Protein AF-A0A0S2SKC4-F1 (afdb_monomer_lite)

Foldseek 3Di:
DDADPQLVVQLVVQLVVDPLFPDDDDPPDDPVRVVVRVVSSSVSSVVVCVVPPPPSRVNDDDDPPPPPPPPPPPPPDDDDD

Organism: NCBI:txid652

Radius of gyration: 21.06 Å; chains: 1; bounding box: 29×59×51 Å

Structure (mmCIF, N/CA/C/O backbone):
data_AF-A0A0S2SKC4-F1
#
_entry.id   AF-A0A0S2SKC4-F1
#
loop_
_atom_site.group_PDB
_atom_site.id
_atom_site.type_symbol
_atom_site.label_atom_id
_atom_site.label_alt_id
_atom_site.label_comp_id
_atom_site.label_asym_id
_atom_site.label_entity_id
_atom_site.label_seq_id
_atom_site.pdbx_PDB_ins_code
_atom_site.Cartn_x
_atom_site.Cartn_y
_atom_site.Cartn_z
_atom_site.occupancy
_atom_site.B_iso_or_equiv
_atom_site.auth_seq_id
_atom_site.auth_comp_id
_atom_site.auth_asym_id
_atom_site.auth_atom_id
_atom_site.pdbx_PDB_model_num
ATOM 1 N N . MET A 1 1 ? -3.942 11.651 1.372 1.00 60.59 1 MET A N 1
ATOM 2 C CA . MET A 1 1 ? -3.696 11.512 2.828 1.00 60.59 1 MET A CA 1
ATOM 3 C C . MET A 1 1 ? -2.509 10.587 3.044 1.00 60.59 1 MET A C 1
ATOM 5 O O . MET A 1 1 ? -2.410 9.594 2.335 1.00 60.59 1 MET A O 1
ATOM 9 N N . ALA A 1 2 ? -1.607 10.905 3.973 1.00 81.50 2 ALA A N 1
ATOM 10 C CA . ALA A 1 2 ? -0.500 10.014 4.319 1.00 81.50 2 ALA A CA 1
ATOM 11 C C . ALA A 1 2 ? -0.986 8.916 5.283 1.00 81.50 2 ALA A C 1
ATOM 13 O O . ALA A 1 2 ? -1.631 9.222 6.281 1.00 81.50 2 ALA A O 1
ATOM 14 N N . LEU A 1 3 ? -0.690 7.647 4.978 1.00 85.19 3 LEU A N 1
ATOM 15 C CA . LEU A 1 3 ? -1.016 6.514 5.854 1.00 85.19 3 LEU A CA 1
ATOM 16 C C . LEU A 1 3 ? -0.164 6.544 7.128 1.00 85.19 3 LEU A C 1
ATOM 18 O O . LEU A 1 3 ? 1.042 6.805 7.062 1.00 85.19 3 LEU A O 1
ATOM 22 N N . THR A 1 4 ? -0.757 6.187 8.268 1.00 89.38 4 THR A N 1
ATOM 23 C CA . THR A 1 4 ? -0.001 5.967 9.508 1.00 89.38 4 THR A CA 1
ATOM 24 C C . THR A 1 4 ? 0.943 4.771 9.363 1.00 89.38 4 THR A C 1
ATOM 26 O O . THR A 1 4 ? 0.789 3.915 8.484 1.00 89.38 4 THR A O 1
ATOM 29 N N . ARG A 1 5 ? 1.929 4.657 10.263 1.00 88.62 5 ARG A N 1
ATOM 30 C CA . ARG A 1 5 ? 2.862 3.518 10.270 1.00 88.62 5 ARG A CA 1
ATOM 31 C C . ARG A 1 5 ? 2.134 2.173 10.381 1.00 88.62 5 ARG A C 1
ATOM 33 O O . ARG A 1 5 ? 2.552 1.208 9.746 1.00 88.62 5 ARG A O 1
ATOM 40 N N . TYR A 1 6 ? 1.060 2.110 11.169 1.00 87.94 6 TYR A N 1
ATOM 41 C CA . TYR A 1 6 ? 0.256 0.900 11.335 1.00 87.94 6 TYR A CA 1
ATOM 42 C C . TYR A 1 6 ? -0.510 0.546 10.054 1.00 87.94 6 TYR A C 1
ATOM 44 O O . TYR A 1 6 ? -0.375 -0.565 9.549 1.00 87.94 6 TYR A O 1
ATOM 52 N N . GLN A 1 7 ? -1.209 1.514 9.458 1.00 89.31 7 GLN A N 1
ATOM 53 C CA . GLN A 1 7 ? -1.921 1.322 8.190 1.00 89.31 7 GLN A CA 1
ATOM 54 C C . GLN A 1 7 ? -0.984 0.868 7.071 1.00 89.31 7 GLN A C 1
ATOM 56 O O . GLN A 1 7 ? -1.298 -0.057 6.328 1.00 89.31 7 GLN A O 1
ATOM 61 N N . ARG A 1 8 ? 0.215 1.459 6.989 1.00 91.56 8 ARG A N 1
ATOM 62 C CA . ARG A 1 8 ? 1.229 1.048 6.014 1.00 91.56 8 ARG A CA 1
ATOM 63 C C . ARG A 1 8 ? 1.703 -0.388 6.242 1.00 91.56 8 ARG A C 1
ATOM 65 O O . ARG A 1 8 ? 1.915 -1.110 5.273 1.00 91.56 8 ARG A O 1
ATOM 72 N N . LYS A 1 9 ? 1.840 -0.829 7.499 1.00 90.50 9 LYS A N 1
ATOM 73 C CA . LYS A 1 9 ? 2.132 -2.239 7.805 1.00 90.50 9 LYS A CA 1
ATOM 74 C C . LYS A 1 9 ? 1.009 -3.165 7.337 1.00 90.50 9 LYS A C 1
ATOM 76 O O . LYS A 1 9 ? 1.325 -4.196 6.759 1.00 90.50 9 LYS A O 1
ATOM 81 N N . MET A 1 10 ? -0.260 -2.796 7.527 1.00 90.25 10 MET A N 1
ATOM 82 C CA . MET A 1 10 ? -1.393 -3.596 7.038 1.00 90.25 10 MET A CA 1
ATOM 83 C C . MET A 1 10 ? -1.401 -3.692 5.511 1.00 90.25 10 MET A C 1
ATOM 85 O O . MET A 1 10 ? -1.498 -4.789 4.973 1.00 90.25 10 MET A O 1
ATOM 89 N N . VAL A 1 11 ? -1.217 -2.570 4.811 1.00 91.94 11 VAL A N 1
ATOM 90 C CA . VAL A 1 11 ? -1.123 -2.547 3.342 1.00 91.94 11 VAL A CA 1
ATOM 91 C C . VAL A 1 11 ? 0.022 -3.438 2.856 1.00 91.94 11 VAL A C 1
ATOM 93 O O . VAL A 1 11 ? -0.183 -4.287 1.995 1.00 91.94 11 VAL A O 1
ATOM 96 N N . ASN A 1 12 ? 1.211 -3.318 3.453 1.00 92.44 12 ASN A N 1
ATOM 97 C CA . ASN A 1 12 ? 2.354 -4.165 3.105 1.00 92.44 12 ASN A CA 1
ATOM 98 C C . ASN A 1 12 ? 2.101 -5.649 3.394 1.00 92.44 12 ASN A C 1
ATOM 100 O O . ASN A 1 12 ? 2.513 -6.497 2.607 1.00 92.44 12 ASN A O 1
ATOM 104 N N . TYR A 1 13 ? 1.425 -5.964 4.501 1.00 92.06 13 TYR A N 1
ATOM 105 C CA . TYR A 1 13 ? 1.041 -7.333 4.827 1.00 92.06 13 TYR A CA 1
ATOM 106 C C . TYR A 1 13 ? 0.109 -7.907 3.755 1.00 92.06 13 TYR A C 1
ATOM 108 O O . TYR A 1 13 ? 0.358 -8.998 3.253 1.00 92.06 13 TYR A O 1
ATOM 116 N N . VAL A 1 14 ? -0.910 -7.157 3.332 1.00 91.44 14 VAL A N 1
ATOM 117 C CA . VAL A 1 14 ? -1.820 -7.598 2.264 1.00 91.44 14 VAL A CA 1
ATOM 118 C C . VAL A 1 14 ? -1.071 -7.772 0.942 1.00 91.44 14 VAL A C 1
ATOM 120 O O . VAL A 1 14 ? -1.204 -8.814 0.309 1.00 91.44 14 VAL A O 1
ATOM 123 N N . LYS A 1 15 ? -0.200 -6.825 0.571 1.00 92.75 15 LYS A N 1
ATOM 124 C CA . LYS A 1 15 ? 0.632 -6.919 -0.644 1.00 92.75 15 LYS A CA 1
ATOM 125 C C . LYS A 1 15 ? 1.544 -8.143 -0.676 1.00 92.75 15 LYS A C 1
ATOM 127 O O . LYS A 1 15 ? 1.870 -8.619 -1.757 1.00 92.75 15 LYS A O 1
ATOM 132 N N . ALA A 1 16 ? 1.997 -8.611 0.485 1.00 89.62 16 ALA A N 1
ATOM 133 C CA . ALA A 1 16 ? 2.862 -9.780 0.590 1.00 89.62 16 ALA A CA 1
ATOM 134 C C . ALA A 1 16 ? 2.087 -11.105 0.518 1.00 89.62 16 ALA A C 1
ATOM 136 O O . ALA A 1 16 ? 2.638 -12.097 0.051 1.00 89.62 16 ALA A O 1
ATOM 137 N N . ASN A 1 17 ? 0.832 -11.124 0.974 1.00 89.44 17 ASN A N 1
ATOM 138 C CA . ASN A 1 17 ? 0.035 -12.350 1.098 1.00 89.44 17 ASN A CA 1
ATOM 139 C C . ASN A 1 17 ? -1.011 -12.524 -0.010 1.00 89.44 17 ASN A C 1
ATOM 141 O O . ASN A 1 17 ? -1.595 -13.596 -0.137 1.00 89.44 17 ASN A O 1
ATOM 145 N N . MET A 1 18 ? -1.263 -11.490 -0.811 1.00 87.69 18 MET A N 1
ATOM 146 C CA . MET A 1 18 ? -2.237 -11.527 -1.894 1.00 87.69 18 MET A CA 1
ATOM 147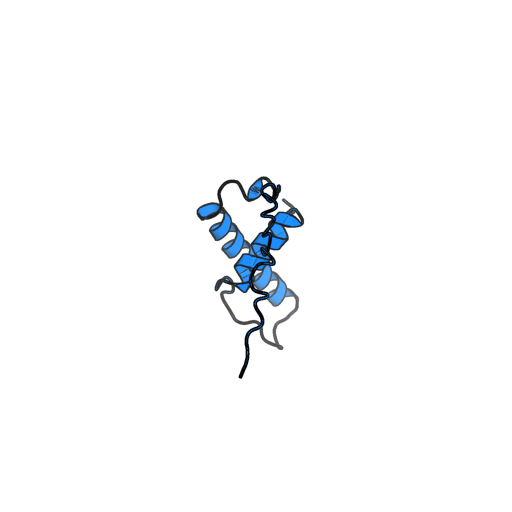 C C . MET A 1 18 ? -1.657 -11.022 -3.216 1.00 87.69 18 MET A C 1
ATOM 149 O O . MET A 1 18 ? -0.721 -10.217 -3.221 1.00 87.69 18 MET A O 1
ATOM 153 N N . PRO A 1 19 ? -2.236 -11.438 -4.358 1.00 86.31 19 PRO A N 1
ATOM 154 C CA . PRO A 1 19 ? -1.839 -10.950 -5.673 1.00 86.31 19 PRO A CA 1
ATOM 155 C C . PRO A 1 19 ? -2.328 -9.507 -5.897 1.00 86.31 19 PRO A C 1
ATOM 157 O O . PRO A 1 19 ? -3.283 -9.258 -6.625 1.00 86.31 19 PRO A O 1
ATOM 160 N N . CYS A 1 20 ? -1.671 -8.537 -5.258 1.00 86.94 20 CYS A N 1
ATOM 161 C CA . CYS A 1 20 ? -1.950 -7.106 -5.439 1.00 86.94 20 CYS A CA 1
ATOM 162 C C . CYS A 1 20 ? -1.198 -6.497 -6.633 1.00 86.94 20 CYS A C 1
ATOM 164 O O . CYS A 1 20 ? -1.556 -5.427 -7.116 1.00 86.94 20 CYS A O 1
ATOM 166 N N . TYR A 1 21 ? -0.137 -7.159 -7.094 1.00 86.50 21 TYR A N 1
ATOM 167 C CA . TYR A 1 21 ? 0.691 -6.697 -8.201 1.00 86.50 21 TYR A CA 1
ATOM 168 C C . TYR A 1 21 ? 0.151 -7.218 -9.534 1.00 86.50 21 TYR A C 1
ATOM 170 O O . TYR A 1 21 ? 0.163 -8.422 -9.778 1.00 86.50 21 TYR A O 1
ATOM 178 N N . ALA A 1 22 ? -0.247 -6.311 -10.430 1.00 80.75 22 ALA A N 1
ATOM 179 C CA . ALA A 1 22 ? -0.719 -6.674 -11.770 1.00 80.75 22 ALA A CA 1
ATOM 180 C C . ALA A 1 22 ? 0.378 -7.307 -12.649 1.00 80.75 22 ALA A C 1
ATOM 182 O O . ALA A 1 22 ? 0.088 -8.060 -13.575 1.00 80.75 22 ALA A O 1
ATOM 183 N N . LYS A 1 23 ? 1.651 -6.992 -12.377 1.00 84.06 23 LYS A N 1
ATOM 184 C CA . LYS A 1 23 ? 2.823 -7.510 -13.096 1.00 84.06 23 LYS A CA 1
ATOM 185 C C . LYS A 1 23 ? 3.947 -7.833 -12.116 1.00 84.06 23 LYS A C 1
ATOM 187 O O . LYS A 1 23 ? 4.093 -7.177 -11.085 1.00 84.06 23 LYS A O 1
ATOM 192 N N . ARG A 1 24 ? 4.785 -8.818 -12.452 1.00 83.62 24 ARG A N 1
ATOM 193 C CA . ARG A 1 24 ? 5.965 -9.172 -11.648 1.00 83.62 24 ARG A CA 1
ATOM 194 C C . ARG A 1 24 ? 7.065 -8.125 -11.832 1.00 83.62 24 ARG A C 1
ATOM 196 O O . ARG A 1 24 ? 7.374 -7.727 -12.953 1.00 83.62 24 ARG A O 1
ATOM 203 N N . ARG A 1 25 ? 7.701 -7.713 -10.733 1.00 84.62 25 ARG A N 1
ATOM 204 C CA . ARG A 1 25 ? 8.882 -6.836 -10.785 1.00 84.62 25 ARG A CA 1
ATOM 205 C C . ARG A 1 25 ? 10.032 -7.552 -11.500 1.00 84.62 25 ARG A C 1
ATOM 207 O O . ARG A 1 25 ? 10.312 -8.711 -11.202 1.00 84.62 25 ARG A O 1
ATOM 214 N N . HIS A 1 26 ? 10.723 -6.848 -12.394 1.00 87.25 26 HIS A N 1
ATOM 215 C CA . HIS A 1 26 ? 11.894 -7.357 -13.114 1.00 87.25 26 HIS A CA 1
ATOM 216 C C . HIS A 1 26 ? 13.042 -6.339 -13.116 1.00 87.25 26 HIS A C 1
ATOM 218 O O . HIS A 1 26 ? 12.837 -5.137 -12.938 1.00 87.25 26 HIS A O 1
ATOM 224 N N . LYS A 1 27 ? 14.273 -6.829 -13.325 1.00 85.19 27 LYS A N 1
ATOM 225 C CA . LYS A 1 27 ? 15.521 -6.048 -13.208 1.00 85.19 27 LYS A CA 1
ATOM 226 C C . LYS A 1 27 ? 15.576 -4.832 -14.148 1.00 85.19 27 LYS A C 1
ATOM 228 O O . LYS A 1 27 ? 16.145 -3.815 -13.771 1.00 85.19 27 LYS A O 1
ATOM 233 N N . GLY A 1 28 ? 14.960 -4.929 -15.329 1.00 89.19 28 GLY A N 1
ATOM 234 C CA . GLY A 1 28 ? 14.930 -3.859 -16.338 1.00 89.19 28 GLY A CA 1
ATOM 235 C C . GLY A 1 28 ? 13.937 -2.718 -16.082 1.00 89.19 28 GLY A C 1
ATOM 236 O O . GLY A 1 28 ? 13.929 -1.760 -16.840 1.00 89.19 28 GLY A O 1
ATOM 237 N N . MET A 1 29 ? 13.103 -2.804 -15.044 1.00 91.00 29 MET A N 1
ATOM 238 C CA . MET A 1 29 ? 12.071 -1.801 -14.780 1.00 91.00 29 MET A CA 1
ATOM 239 C C . MET A 1 29 ? 12.695 -0.505 -14.237 1.00 91.00 29 MET A C 1
ATOM 241 O O . MET A 1 29 ? 13.488 -0.532 -13.281 1.00 91.00 29 MET A O 1
ATOM 245 N N . THR A 1 30 ? 12.326 0.634 -14.816 1.00 93.00 30 THR A N 1
ATOM 246 C CA . THR A 1 30 ? 12.774 1.963 -14.387 1.00 93.00 30 THR A CA 1
ATOM 247 C C . THR A 1 30 ? 12.267 2.291 -12.981 1.00 93.00 30 THR A C 1
ATOM 249 O O . THR A 1 30 ? 11.344 1.669 -12.447 1.00 93.00 30 THR A O 1
ATOM 252 N N . LYS A 1 31 ? 12.881 3.287 -12.331 1.00 91.50 31 LYS A N 1
ATOM 253 C CA . LYS A 1 31 ? 12.439 3.739 -11.002 1.00 91.50 31 LYS A CA 1
ATOM 254 C C . LYS A 1 31 ? 10.994 4.257 -11.027 1.00 91.50 31 LYS A C 1
ATOM 256 O O . LYS A 1 31 ? 10.270 4.034 -10.060 1.00 91.50 31 LYS A O 1
ATOM 261 N N . ALA A 1 32 ? 10.592 4.916 -12.115 1.00 91.38 32 ALA A N 1
ATOM 262 C CA . ALA A 1 32 ? 9.241 5.438 -12.298 1.00 91.38 32 ALA A CA 1
ATOM 263 C C . ALA A 1 32 ? 8.214 4.304 -12.408 1.00 91.38 32 ALA A C 1
ATOM 265 O O . ALA A 1 32 ? 7.274 4.264 -11.623 1.00 91.38 32 ALA A O 1
ATOM 266 N N . GLU A 1 33 ? 8.461 3.321 -13.274 1.00 89.38 33 GLU A N 1
ATOM 267 C CA . GLU A 1 33 ? 7.573 2.161 -13.437 1.00 89.38 33 GLU A CA 1
ATOM 268 C C . GLU A 1 33 ? 7.443 1.343 -12.148 1.00 89.38 33 GLU A C 1
ATOM 270 O O . GLU A 1 33 ? 6.353 0.910 -11.787 1.00 89.38 33 GLU A O 1
ATOM 275 N N . ARG A 1 34 ? 8.541 1.161 -11.397 1.00 89.81 34 ARG A N 1
ATOM 276 C CA . ARG A 1 34 ? 8.477 0.485 -10.090 1.00 89.81 34 ARG A CA 1
ATOM 277 C C . ARG A 1 34 ? 7.583 1.231 -9.111 1.00 89.81 34 ARG A C 1
ATOM 279 O O . ARG A 1 34 ? 6.874 0.587 -8.347 1.00 89.81 34 ARG A O 1
ATOM 286 N N . ARG A 1 35 ? 7.663 2.562 -9.108 1.00 91.31 35 ARG A N 1
ATOM 287 C CA . ARG A 1 35 ? 6.856 3.406 -8.231 1.00 91.31 35 ARG A CA 1
ATOM 288 C C . ARG A 1 35 ? 5.382 3.325 -8.613 1.00 91.31 35 ARG A C 1
ATOM 290 O O . ARG A 1 35 ? 4.563 3.127 -7.729 1.00 91.31 35 ARG A O 1
ATOM 297 N N . GLU A 1 36 ? 5.063 3.426 -9.898 1.00 91.69 36 GLU A N 1
ATOM 298 C CA . GLU A 1 36 ? 3.689 3.307 -10.387 1.00 91.69 36 GLU A CA 1
ATOM 299 C C . GLU A 1 36 ? 3.095 1.931 -10.055 1.00 91.69 36 GLU A C 1
ATOM 301 O O . GLU A 1 36 ? 1.984 1.835 -9.540 1.00 91.69 36 GLU A O 1
ATOM 306 N N . LEU A 1 37 ? 3.868 0.861 -10.257 1.00 90.81 37 LEU A N 1
ATOM 307 C CA . LEU A 1 37 ? 3.454 -0.496 -9.911 1.00 90.81 37 LEU A CA 1
ATOM 308 C C . LEU A 1 37 ? 3.199 -0.653 -8.401 1.00 90.81 37 LEU A C 1
ATOM 310 O O . LEU A 1 37 ? 2.239 -1.309 -7.997 1.00 90.81 37 LEU A O 1
ATOM 314 N N . ASP A 1 38 ? 4.052 -0.059 -7.561 1.00 90.75 38 ASP A N 1
ATOM 315 C CA . ASP A 1 38 ? 3.862 -0.059 -6.110 1.00 90.75 38 ASP A CA 1
ATOM 316 C C . ASP A 1 38 ? 2.635 0.775 -5.692 1.00 90.75 38 ASP A C 1
ATOM 318 O O . ASP A 1 38 ? 1.902 0.337 -4.808 1.00 90.75 38 ASP A O 1
ATOM 322 N N . GLU A 1 39 ? 2.364 1.914 -6.341 1.00 91.69 39 GLU A N 1
ATOM 323 C CA . GLU A 1 39 ? 1.171 2.746 -6.102 1.00 91.69 39 GLU A CA 1
ATOM 324 C C . GLU A 1 39 ? -0.126 2.023 -6.514 1.00 91.69 39 GLU A C 1
ATOM 326 O O . GLU A 1 39 ? -1.112 2.049 -5.773 1.00 91.69 39 GLU A O 1
ATOM 331 N N . GLN A 1 40 ? -0.119 1.303 -7.641 1.00 92.00 40 GLN A N 1
ATOM 332 C CA . GLN A 1 40 ? -1.239 0.450 -8.057 1.00 92.00 40 GLN A CA 1
ATOM 333 C C . GLN A 1 40 ? -1.494 -0.673 -7.043 1.00 92.00 40 GLN A C 1
ATOM 335 O O . GLN A 1 40 ? -2.633 -0.885 -6.621 1.00 92.00 40 GLN A O 1
ATOM 340 N N . ALA A 1 41 ? -0.436 -1.365 -6.607 1.00 92.50 41 ALA A N 1
ATOM 341 C CA . ALA A 1 41 ? -0.546 -2.434 -5.619 1.00 92.50 41 ALA A CA 1
ATOM 342 C C . ALA A 1 41 ? -1.025 -1.919 -4.252 1.00 92.50 41 ALA A C 1
ATOM 344 O O . ALA A 1 41 ? -1.817 -2.592 -3.590 1.00 92.50 41 ALA A O 1
ATOM 345 N N . ASP A 1 42 ? -0.590 -0.723 -3.841 1.00 93.31 42 ASP A N 1
ATOM 346 C CA . ASP A 1 42 ? -1.105 -0.049 -2.648 1.00 93.31 42 ASP A CA 1
ATOM 347 C C . ASP A 1 42 ? -2.616 0.201 -2.786 1.00 93.31 42 ASP A C 1
ATOM 349 O O . ASP A 1 42 ? -3.367 -0.092 -1.857 1.00 93.31 42 ASP A O 1
ATOM 353 N N . GLY A 1 43 ? -3.085 0.669 -3.948 1.00 92.19 43 GLY A N 1
ATOM 354 C CA . GLY A 1 43 ? -4.510 0.865 -4.234 1.00 92.19 43 GLY A CA 1
ATOM 355 C C . GLY A 1 43 ? -5.340 -0.412 -4.076 1.00 92.19 43 GLY A C 1
ATOM 356 O O . GLY A 1 43 ? -6.351 -0.409 -3.373 1.00 92.19 43 GLY A O 1
ATOM 357 N N . VAL A 1 44 ? -4.882 -1.520 -4.665 1.00 93.75 44 VAL A N 1
ATOM 358 C CA . VAL A 1 44 ? -5.558 -2.828 -4.567 1.00 93.75 44 VAL A CA 1
ATOM 359 C C . VAL A 1 44 ? -5.593 -3.331 -3.124 1.00 93.75 44 VAL A C 1
ATOM 361 O O . VAL A 1 44 ? -6.635 -3.778 -2.645 1.00 93.75 44 VAL A O 1
ATOM 364 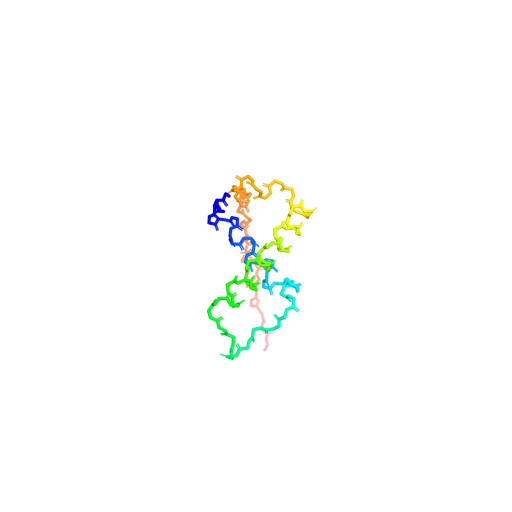N N . ALA A 1 45 ? -4.474 -3.230 -2.405 1.00 93.38 45 ALA A N 1
ATOM 365 C CA . ALA A 1 45 ? -4.398 -3.643 -1.009 1.00 93.38 45 ALA A CA 1
ATOM 366 C C . ALA A 1 45 ? -5.313 -2.803 -0.105 1.00 93.38 45 ALA A C 1
ATOM 368 O O . ALA A 1 45 ? -6.000 -3.355 0.753 1.00 93.38 45 ALA A O 1
ATOM 369 N N . MET A 1 46 ? -5.371 -1.484 -0.317 1.00 92.69 46 MET A N 1
ATOM 370 C CA . MET A 1 46 ? -6.283 -0.604 0.417 1.00 92.69 46 MET A CA 1
ATOM 371 C C . MET A 1 46 ? -7.750 -0.922 0.117 1.00 92.69 46 MET A C 1
ATOM 373 O O . MET A 1 46 ? -8.540 -0.997 1.051 1.00 92.69 46 MET A O 1
ATOM 377 N N . ALA A 1 47 ? -8.107 -1.171 -1.146 1.00 92.94 47 ALA A N 1
ATOM 378 C CA . ALA A 1 47 ? -9.471 -1.546 -1.522 1.00 92.94 47 ALA A CA 1
ATOM 379 C C . ALA A 1 47 ? -9.898 -2.876 -0.884 1.00 92.94 47 ALA A C 1
ATOM 381 O O . ALA A 1 47 ? -11.039 -3.024 -0.443 1.00 92.94 47 ALA A O 1
ATOM 382 N N . TRP A 1 48 ? -8.976 -3.839 -0.790 1.00 93.12 48 TRP A N 1
ATOM 383 C CA . TRP A 1 48 ? -9.243 -5.074 -0.064 1.00 93.12 48 TRP A CA 1
ATOM 384 C C . TRP A 1 48 ? -9.469 -4.807 1.424 1.00 93.12 48 TRP A C 1
ATOM 386 O O . TRP A 1 48 ? -10.480 -5.249 1.958 1.00 93.12 48 TRP A O 1
ATOM 396 N N . LEU A 1 49 ? -8.589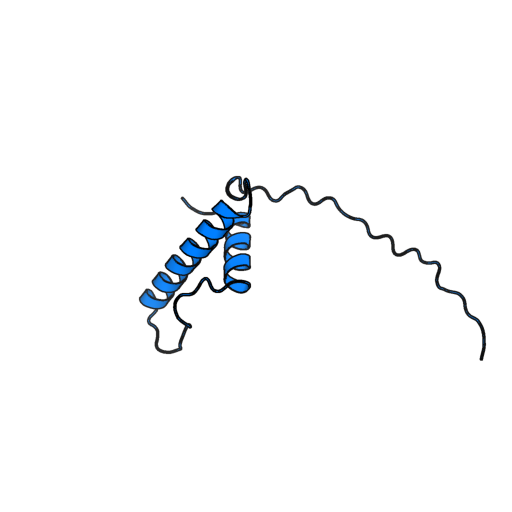 -4.034 2.071 1.00 91.94 49 LEU A N 1
ATOM 397 C CA . LEU A 1 49 ? -8.726 -3.676 3.487 1.00 91.94 49 LEU A CA 1
ATOM 398 C C . LEU A 1 49 ? -10.034 -2.930 3.774 1.00 91.94 49 LEU A C 1
ATOM 400 O O . LEU A 1 49 ? -10.687 -3.224 4.769 1.00 91.94 49 LEU A O 1
ATOM 404 N N . ASP A 1 50 ? -10.445 -2.016 2.893 1.00 91.00 50 ASP A N 1
ATOM 405 C CA . ASP A 1 50 ? -11.718 -1.297 3.001 1.00 91.00 50 ASP A CA 1
ATOM 406 C C . ASP A 1 50 ? -12.923 -2.245 2.969 1.00 91.00 50 ASP A C 1
ATOM 408 O O . ASP A 1 50 ? -13.918 -1.998 3.649 1.00 91.00 50 ASP A O 1
ATOM 412 N N . LYS A 1 51 ? -12.827 -3.344 2.213 1.00 90.00 51 LYS A N 1
ATOM 413 C CA . LYS A 1 51 ? -13.882 -4.356 2.118 1.00 90.00 51 LYS A CA 1
ATOM 414 C C . LYS A 1 51 ? -13.868 -5.346 3.285 1.00 90.00 51 LYS A C 1
ATOM 416 O O . LYS A 1 51 ? -14.934 -5.776 3.716 1.00 90.00 51 LYS A O 1
ATOM 421 N N . THR A 1 52 ? -12.692 -5.770 3.745 1.00 87.44 52 THR A N 1
ATOM 422 C CA . THR A 1 52 ? -12.553 -6.938 4.635 1.00 87.44 52 THR A CA 1
ATOM 423 C C . THR A 1 52 ? -12.244 -6.601 6.079 1.00 87.44 52 THR A C 1
ATOM 425 O O . THR A 1 52 ? -12.573 -7.396 6.957 1.00 87.44 52 THR A O 1
ATOM 428 N N . VAL A 1 53 ? -11.620 -5.454 6.351 1.00 86.00 53 VAL A N 1
ATOM 429 C CA . VAL A 1 53 ? -11.206 -5.079 7.703 1.00 86.00 53 VAL A CA 1
ATOM 430 C C . VAL A 1 53 ? -11.941 -3.815 8.134 1.00 86.00 53 VAL A C 1
ATOM 432 O O . VAL A 1 53 ? -11.491 -2.702 7.854 1.00 86.00 53 VAL A O 1
ATOM 435 N N . PRO A 1 54 ? -13.061 -3.947 8.863 1.00 81.94 54 PRO A N 1
ATOM 436 C CA . PRO A 1 54 ? -13.759 -2.799 9.417 1.00 81.94 54 PRO A CA 1
ATOM 437 C C . PRO A 1 54 ? -12.805 -1.911 10.220 1.00 81.94 54 PRO A C 1
ATOM 439 O O . PRO A 1 54 ? -11.969 -2.404 10.977 1.00 81.94 54 PRO A O 1
ATOM 442 N N . ARG A 1 55 ? -12.944 -0.588 10.074 1.00 82.25 55 ARG A N 1
ATOM 443 C CA . ARG A 1 55 ? -12.242 0.415 10.899 1.00 82.25 55 ARG A CA 1
ATOM 444 C C . ARG A 1 55 ? -10.707 0.415 10.784 1.00 82.25 55 ARG A C 1
ATOM 446 O O . ARG A 1 55 ? -10.048 1.140 11.523 1.00 82.25 55 ARG A O 1
ATOM 453 N N . TRP A 1 56 ? -10.099 -0.292 9.824 1.00 86.12 56 TRP A N 1
ATOM 454 C CA . TRP A 1 56 ? -8.633 -0.296 9.647 1.00 86.12 56 TRP A CA 1
ATOM 455 C C . TRP A 1 56 ? -8.047 1.112 9.395 1.00 86.12 56 TRP A C 1
ATOM 457 O O . TRP A 1 56 ? -6.915 1.420 9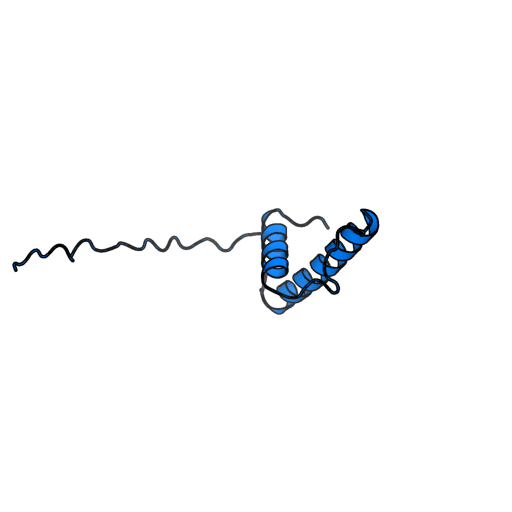.787 1.00 86.12 56 TRP A O 1
ATOM 467 N N . ARG A 1 57 ? -8.849 2.007 8.796 1.00 86.44 57 ARG A N 1
ATOM 468 C CA . ARG A 1 57 ? -8.517 3.423 8.569 1.00 86.44 57 ARG A CA 1
ATOM 469 C C . ARG A 1 57 ? -8.480 4.279 9.833 1.00 86.44 57 ARG A C 1
ATOM 471 O O . ARG A 1 57 ? -7.936 5.376 9.784 1.00 86.44 57 ARG A O 1
ATOM 478 N N . GLU A 1 58 ? -8.956 3.789 10.970 1.00 85.19 58 GLU A N 1
ATOM 479 C CA . GLU A 1 58 ? -8.839 4.513 12.242 1.00 85.19 58 GLU A CA 1
ATOM 480 C C . GLU A 1 58 ? -7.399 4.528 12.763 1.00 85.19 58 GLU A C 1
ATOM 482 O O . GLU A 1 58 ? -7.061 5.295 13.660 1.00 85.19 58 GLU A O 1
ATOM 487 N N . GLY A 1 59 ? -6.516 3.713 12.170 1.00 71.19 59 GLY A N 1
ATOM 488 C CA . GLY A 1 59 ? -5.074 3.798 12.384 1.00 71.19 59 GLY A CA 1
ATOM 489 C C . GLY A 1 59 ? -4.611 3.320 13.759 1.00 71.19 59 GLY A C 1
ATOM 490 O O . GLY A 1 59 ? -3.406 3.331 14.013 1.00 71.19 59 GLY A O 1
ATOM 491 N N . GLN A 1 60 ? -5.535 2.863 14.604 1.00 72.44 60 GLN A N 1
ATOM 492 C CA . GLN A 1 60 ? -5.244 2.245 15.886 1.00 72.44 60 GLN A CA 1
ATOM 493 C C . GLN A 1 60 ? -5.232 0.721 15.721 1.00 72.44 60 GLN A C 1
ATOM 495 O O . GLN A 1 60 ? -6.235 0.147 15.290 1.00 72.44 60 GLN A O 1
ATOM 500 N N . PRO A 1 61 ? -4.114 0.048 16.045 1.00 69.38 61 PRO A N 1
ATOM 501 C CA . PRO A 1 61 ? -4.140 -1.394 16.191 1.00 69.38 61 PRO A CA 1
ATOM 502 C C . PRO A 1 61 ? -5.178 -1.774 17.252 1.00 69.38 61 PRO A C 1
ATOM 504 O O . PRO A 1 61 ? -5.269 -1.078 18.271 1.00 69.38 61 PRO A O 1
ATOM 507 N N . PRO A 1 62 ? -5.944 -2.863 17.059 1.00 68.25 62 PRO A N 1
ATOM 508 C CA . PRO A 1 62 ? -6.768 -3.390 18.134 1.00 68.25 62 PRO A CA 1
ATOM 509 C C . PRO A 1 62 ? -5.873 -3.621 19.353 1.00 68.25 62 PRO A C 1
ATOM 511 O O . PRO A 1 62 ? -4.741 -4.096 19.211 1.00 68.25 62 PRO A O 1
ATOM 514 N N . LYS A 1 63 ? -6.357 -3.237 20.543 1.00 66.50 63 LYS A N 1
ATOM 515 C CA . LYS A 1 63 ? -5.642 -3.495 21.797 1.00 66.50 63 LYS A CA 1
ATOM 516 C C . LYS A 1 63 ? -5.348 -4.988 21.829 1.00 66.50 63 LYS A C 1
ATOM 518 O O . LYS A 1 63 ? -6.273 -5.795 21.845 1.00 66.50 63 LYS A O 1
ATOM 523 N N . THR A 1 64 ? -4.072 -5.349 21.753 1.00 63.75 64 THR A N 1
ATOM 524 C CA . THR A 1 64 ? -3.670 -6.746 21.810 1.00 63.75 64 THR A CA 1
ATOM 525 C C . THR A 1 64 ? -4.063 -7.256 23.186 1.00 63.75 64 THR A C 1
ATOM 527 O O . THR A 1 64 ? -3.455 -6.887 24.191 1.00 63.75 64 THR A O 1
ATOM 530 N N . ASN A 1 65 ? -5.108 -8.081 23.254 1.00 58.66 65 ASN A N 1
ATOM 531 C CA . ASN A 1 65 ? -5.328 -8.898 24.433 1.00 58.66 65 ASN A CA 1
ATOM 532 C C . ASN A 1 65 ? -4.078 -9.767 24.543 1.00 58.66 65 ASN A C 1
ATOM 534 O O . ASN A 1 65 ? -3.816 -10.592 23.668 1.00 58.66 65 ASN A O 1
ATOM 538 N N . LYS A 1 66 ? -3.240 -9.500 25.547 1.00 59.44 66 LYS A N 1
ATOM 539 C CA . LYS A 1 66 ? -2.091 -10.348 25.843 1.00 59.44 66 LYS A CA 1
ATOM 540 C C . LYS A 1 66 ? -2.660 -11.707 26.235 1.00 59.44 66 LYS A C 1
ATOM 542 O O . LYS A 1 66 ? -3.086 -11.885 27.370 1.00 59.44 66 LYS A O 1
ATOM 547 N N . VAL A 1 67 ? -2.720 -12.636 25.289 1.00 59.16 67 VAL A N 1
ATOM 548 C CA . VAL A 1 67 ? -2.963 -14.040 25.604 1.00 59.16 67 VAL A CA 1
ATOM 549 C C . VAL A 1 67 ? -1.668 -14.529 26.237 1.00 59.16 67 VAL A C 1
ATOM 551 O O . VAL A 1 67 ? -0.683 -14.776 25.544 1.00 59.16 67 VAL A O 1
ATOM 554 N N . ILE A 1 68 ? -1.630 -14.548 27.567 1.00 55.88 68 ILE A N 1
ATOM 555 C CA . ILE A 1 68 ? -0.545 -15.183 28.310 1.00 55.88 68 ILE A CA 1
ATOM 556 C C . ILE A 1 68 ? -0.806 -16.681 28.182 1.00 55.88 68 ILE A C 1
ATOM 558 O O . ILE A 1 68 ? -1.662 -17.223 28.872 1.00 55.88 68 ILE A O 1
ATOM 562 N N . VAL A 1 69 ? -0.124 -17.331 27.240 1.00 51.31 69 VAL A N 1
ATOM 563 C CA . VAL A 1 69 ? -0.087 -18.793 27.180 1.00 51.31 69 VAL A CA 1
ATOM 564 C C . VAL A 1 69 ? 0.829 -19.236 28.312 1.00 51.31 69 VAL A C 1
ATOM 566 O O . VAL A 1 69 ? 2.051 -19.207 28.181 1.00 51.31 69 VAL A O 1
ATOM 569 N N . THR A 1 70 ? 0.247 -19.573 29.459 1.00 51.12 70 THR A N 1
ATOM 570 C CA . THR A 1 70 ? 0.959 -20.342 30.475 1.00 51.12 70 THR A CA 1
ATOM 571 C C . THR A 1 70 ? 1.129 -21.749 29.915 1.00 51.12 70 THR A C 1
ATOM 573 O O . THR A 1 70 ? 0.164 -22.505 29.843 1.00 51.12 70 THR A O 1
ATOM 576 N N . VAL A 1 71 ? 2.339 -22.086 29.468 1.00 55.34 71 VAL A N 1
ATOM 577 C CA . VAL A 1 71 ? 2.743 -23.491 29.359 1.00 55.34 71 VAL A CA 1
ATOM 578 C C . VAL A 1 71 ? 2.755 -23.998 30.796 1.00 55.34 71 VAL A C 1
ATOM 580 O O . VAL A 1 71 ? 3.641 -23.626 31.566 1.00 55.34 71 VAL A O 1
ATOM 583 N N . SER A 1 72 ? 1.713 -24.730 31.193 1.00 47.72 72 SER A N 1
ATOM 584 C CA . SER A 1 72 ? 1.734 -25.456 32.458 1.00 47.72 72 SER A CA 1
ATOM 585 C C . SER A 1 72 ? 2.897 -26.431 32.389 1.00 47.72 72 SER A C 1
ATOM 587 O O . SER A 1 72 ? 2.967 -27.277 31.500 1.00 47.72 72 SER A O 1
ATOM 589 N N . LYS A 1 73 ? 3.853 -26.224 33.285 1.00 51.72 73 LYS A N 1
ATOM 590 C CA . LYS A 1 73 ? 4.998 -27.089 33.508 1.00 51.72 73 LYS A CA 1
ATOM 591 C C . LYS A 1 73 ? 4.510 -28.270 34.356 1.00 51.72 73 LYS A C 1
ATOM 593 O O . LYS A 1 73 ? 4.735 -28.273 35.553 1.00 51.72 73 LYS A O 1
ATOM 598 N N . ASP A 1 74 ? 3.769 -29.185 33.739 1.00 50.88 74 ASP A N 1
ATOM 599 C CA . ASP A 1 74 ? 3.235 -30.408 34.368 1.00 50.88 74 ASP A CA 1
ATOM 600 C C . ASP A 1 74 ? 3.313 -31.595 33.387 1.00 50.88 74 ASP A C 1
ATOM 602 O O . ASP A 1 74 ? 2.406 -32.406 33.287 1.00 50.88 74 ASP A O 1
ATOM 606 N N . ASP A 1 75 ? 4.403 -31.670 32.620 1.00 52.94 75 ASP A N 1
ATOM 607 C CA . ASP A 1 75 ? 4.784 -32.866 31.848 1.00 52.94 75 ASP A CA 1
ATOM 608 C C . ASP A 1 75 ? 6.307 -33.092 32.017 1.00 52.94 75 ASP A C 1
ATOM 610 O O . ASP A 1 75 ? 7.061 -33.303 31.072 1.00 52.94 75 ASP A O 1
ATOM 614 N N . GLU A 1 76 ? 6.789 -32.921 33.257 1.00 50.66 76 GLU A N 1
ATOM 615 C CA . GLU A 1 76 ? 8.006 -33.577 33.757 1.00 50.66 76 GLU A CA 1
ATOM 616 C C . GLU A 1 76 ? 7.536 -34.766 34.616 1.00 50.66 76 GLU A C 1
ATOM 618 O O . GLU A 1 76 ? 7.535 -34.680 35.840 1.00 50.66 76 GLU A O 1
ATOM 623 N N . GLU A 1 77 ? 7.098 -35.857 33.984 1.00 44.00 77 GLU A N 1
ATOM 624 C CA . GLU A 1 77 ? 7.209 -37.186 34.598 1.00 44.00 77 GLU A CA 1
ATOM 625 C C . GLU A 1 77 ? 8.319 -37.951 33.866 1.00 44.00 77 GLU A C 1
ATOM 627 O O . GLU A 1 77 ? 8.184 -38.352 32.710 1.00 44.00 77 GLU A O 1
ATOM 632 N N . GLU A 1 78 ? 9.460 -38.073 34.553 1.00 47.44 78 GLU A N 1
ATOM 633 C CA . GLU A 1 78 ? 10.357 -39.220 34.423 1.00 47.44 78 GLU A CA 1
ATOM 634 C C . GLU A 1 78 ? 9.544 -40.509 34.616 1.00 47.44 78 GLU A C 1
ATOM 636 O O . GLU A 1 78 ? 8.849 -40.616 35.624 1.00 47.44 78 GLU A O 1
ATOM 641 N N . ASP A 1 79 ? 9.690 -41.496 33.727 1.00 44.25 79 ASP A N 1
ATOM 642 C CA . ASP A 1 79 ? 9.819 -42.893 34.161 1.00 44.25 79 ASP A CA 1
ATOM 643 C C . ASP A 1 79 ? 10.506 -43.767 33.090 1.00 44.25 79 ASP A C 1
ATOM 645 O O . ASP A 1 79 ? 10.416 -43.501 31.889 1.00 44.25 79 ASP A O 1
ATOM 649 N N . ASP A 1 80 ? 11.226 -44.767 33.596 1.00 44.94 80 ASP A N 1
ATOM 650 C CA . ASP A 1 80 ? 12.242 -45.665 33.022 1.00 44.94 80 ASP A CA 1
ATOM 651 C C . ASP A 1 80 ? 11.860 -46.485 31.764 1.00 44.94 80 ASP A C 1
ATOM 653 O O . ASP A 1 80 ? 10.819 -47.143 31.747 1.00 44.94 80 ASP A O 1
ATOM 657 N N . GLU A 1 81 ? 12.781 -46.560 30.781 1.00 36.97 81 GLU A N 1
ATOM 658 C CA . GLU A 1 81 ? 13.466 -47.807 30.322 1.00 36.97 81 GLU A CA 1
A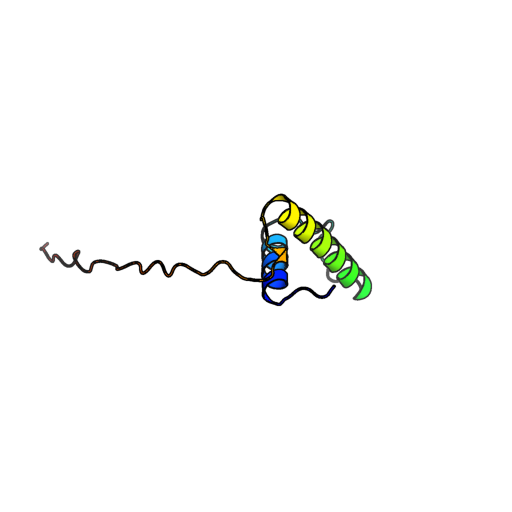TOM 659 C C . GLU A 1 81 ? 14.635 -47.538 29.344 1.00 36.97 81 GLU A C 1
ATOM 661 O O . GLU A 1 81 ? 14.462 -46.765 28.368 1.00 36.97 81 GLU A O 1
#

Sequence (81 aa):
MALTRYQRKMVNYVKANMPCYAKRRHKGMTKAERRELDEQADGVAMAWLDKTVPRWREGQPPKTNKVIVTVSKDDEEEDDE

pLDDT: mean 79.22, std 16.39, range [36.97, 93.75]

Secondary structure (DSSP, 8-state):
-PPPHHHHHHHHHHHHHS---SS---TT--HHHHHHHHHHHHHHHHHHHHHHSTTGGG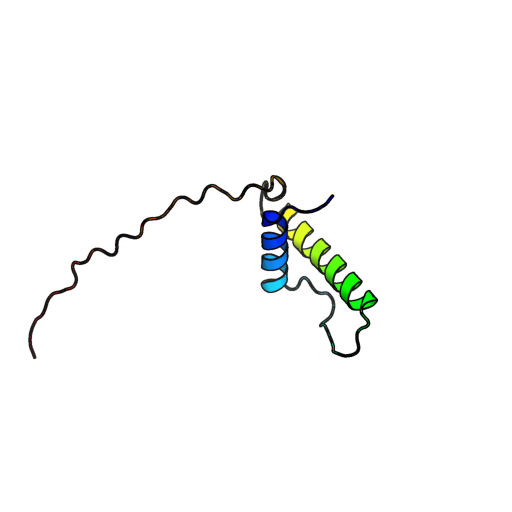-PPP-------------------